Protein AF-A0A183DCT3-F1 (afdb_monomer)

Sequence (135 aa):
MLRGNHESADINQMYGFQMELDRRFPERGEGLKLWNAFNDTFACMPLAAIIHYRILCMHGGIGPELKSLDDIRKMIMNGYGFFCKRRLVSVFSAPRYLQNKNNKCAIMQVEKDLRVGFILLCPVTPETQGKHFFF

Solvent-accessible surface area (backbone atoms only — not comparable to full-atom values): 8057 Å² total; per-residue (Å²): 129,64,35,44,74,66,54,34,66,73,47,21,49,74,74,42,53,43,57,51,34,34,69,76,34,68,59,94,60,43,12,60,54,50,44,50,54,49,45,58,53,35,71,69,40,43,59,58,50,64,52,90,86,73,46,81,45,56,67,76,86,84,67,97,74,69,87,47,75,62,60,56,51,51,24,51,42,58,3,42,41,73,37,75,93,69,76,40,73,51,74,35,70,59,45,35,74,50,87,93,38,88,17,20,10,27,44,81,44,72,46,98,86,66,51,76,50,70,47,66,47,72,61,78,42,92,91,44,63,94,61,88,74,87,118

Structure (mmCIF, N/CA/C/O backbone):
data_AF-A0A183DCT3-F1
#
_entry.id   AF-A0A183DCT3-F1
#
loop_
_atom_site.group_PDB
_atom_site.id
_atom_site.type_symbol
_atom_site.label_atom_id
_atom_site.label_alt_id
_atom_site.label_comp_id
_atom_site.label_asym_id
_atom_site.label_entity_id
_atom_site.label_seq_id
_atom_site.pdbx_PDB_ins_code
_atom_site.Cartn_x
_atom_site.Cartn_y
_atom_site.Cartn_z
_atom_site.occupancy
_atom_site.B_iso_or_equiv
_atom_site.auth_seq_id
_atom_site.auth_comp_id
_atom_site.auth_asym_id
_atom_site.auth_atom_id
_atom_site.pdbx_PDB_model_num
ATOM 1 N N . MET A 1 1 ? 0.185 -9.348 0.138 1.00 89.50 1 MET A N 1
ATOM 2 C CA . MET A 1 1 ? 0.237 -8.093 -0.640 1.00 89.50 1 MET A CA 1
ATOM 3 C C . MET A 1 1 ? -1.145 -7.827 -1.193 1.00 89.50 1 MET A C 1
ATOM 5 O O . MET A 1 1 ? -1.732 -8.760 -1.724 1.00 89.50 1 MET A O 1
ATOM 9 N N . LEU A 1 2 ? -1.668 -6.616 -1.015 1.00 94.31 2 LEU A N 1
ATOM 10 C CA . LEU A 1 2 ? -2.942 -6.191 -1.597 1.00 94.31 2 LEU A CA 1
ATOM 11 C C . LEU A 1 2 ? -2.664 -5.245 -2.759 1.00 94.31 2 LEU A C 1
ATOM 13 O O . LEU A 1 2 ? -1.650 -4.550 -2.740 1.00 94.31 2 LEU A O 1
ATOM 17 N N . ARG A 1 3 ? -3.541 -5.235 -3.759 1.00 94.06 3 ARG A N 1
ATOM 18 C CA . ARG A 1 3 ? -3.428 -4.334 -4.903 1.00 94.06 3 ARG A CA 1
ATOM 19 C C . ARG A 1 3 ? -3.768 -2.906 -4.484 1.00 94.06 3 ARG A C 1
ATOM 21 O O . ARG A 1 3 ? -4.835 -2.676 -3.908 1.00 94.06 3 ARG A O 1
ATOM 28 N N . GLY A 1 4 ? -2.894 -1.960 -4.803 1.00 93.44 4 GLY A N 1
ATOM 29 C CA . GLY A 1 4 ? -3.162 -0.538 -4.691 1.00 93.44 4 GLY A CA 1
ATOM 30 C C . GLY A 1 4 ? -3.415 0.132 -6.034 1.00 93.44 4 GLY A C 1
ATOM 31 O O . GLY A 1 4 ? -3.444 -0.499 -7.090 1.00 93.44 4 GLY A O 1
ATOM 32 N N . ASN A 1 5 ? -3.649 1.445 -5.997 1.00 92.69 5 ASN A N 1
ATOM 33 C CA . ASN A 1 5 ? -3.908 2.224 -7.209 1.00 92.69 5 ASN A CA 1
ATOM 34 C C . ASN A 1 5 ? -2.652 2.353 -8.087 1.00 92.69 5 ASN A C 1
ATOM 36 O O . ASN A 1 5 ? -2.776 2.440 -9.305 1.00 92.69 5 ASN A O 1
ATOM 40 N N . HIS A 1 6 ? -1.458 2.331 -7.486 1.00 93.88 6 HIS A N 1
ATOM 41 C CA . HIS A 1 6 ? -0.184 2.345 -8.209 1.00 93.88 6 HIS A CA 1
ATOM 42 C C . HIS A 1 6 ? 0.163 0.986 -8.835 1.00 93.88 6 HIS A C 1
ATOM 44 O O . HIS A 1 6 ? 1.054 0.916 -9.664 1.00 93.88 6 HIS A O 1
ATOM 50 N N . GLU A 1 7 ? -0.574 -0.080 -8.540 1.00 97.06 7 GLU A N 1
ATOM 51 C CA . GLU A 1 7 ? -0.483 -1.379 -9.214 1.00 97.06 7 GLU A CA 1
ATOM 52 C C . GLU A 1 7 ? -1.505 -1.460 -10.373 1.00 97.06 7 GLU A C 1
ATOM 54 O O . GLU A 1 7 ? -2.204 -2.458 -10.584 1.00 97.06 7 GLU A O 1
ATOM 59 N N . SER A 1 8 ? -1.640 -0.364 -11.125 1.00 95.19 8 SER A N 1
ATOM 60 C CA . SER A 1 8 ? -2.428 -0.268 -12.359 1.00 95.19 8 SER A CA 1
ATOM 61 C C . SER A 1 8 ? -1.600 0.384 -13.463 1.00 95.19 8 SER A C 1
ATOM 63 O O . SER A 1 8 ? -0.813 1.287 -13.175 1.00 95.19 8 SER A O 1
ATOM 65 N N . ALA A 1 9 ? -1.773 -0.080 -14.704 1.00 96.00 9 ALA A N 1
ATOM 66 C CA . ALA A 1 9 ? -0.946 0.327 -15.839 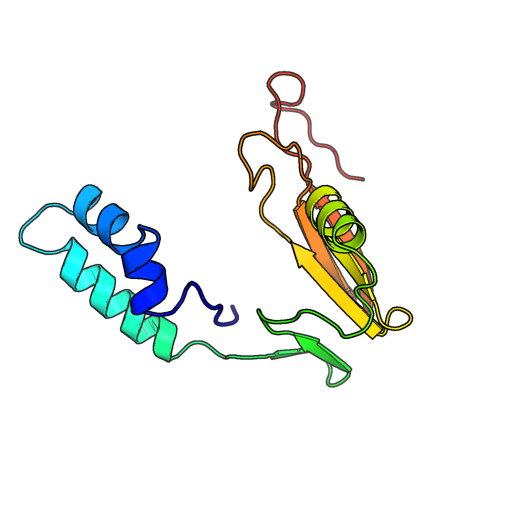1.00 96.00 9 ALA A CA 1
ATOM 67 C C . ALA A 1 9 ? -0.941 1.850 -16.037 1.00 96.00 9 ALA A C 1
ATOM 69 O O . ALA A 1 9 ? 0.127 2.453 -16.075 1.00 96.00 9 ALA A O 1
ATOM 70 N N . ASP A 1 10 ? -2.117 2.481 -16.045 1.00 94.25 10 ASP A N 1
ATOM 71 C CA . ASP A 1 10 ? -2.246 3.926 -16.271 1.00 94.25 10 ASP A CA 1
ATOM 72 C C . ASP A 1 10 ? -1.491 4.748 -15.215 1.00 94.25 10 ASP A C 1
ATOM 74 O O . ASP A 1 10 ? -0.759 5.689 -15.529 1.00 94.25 10 ASP A O 1
ATOM 78 N N . ILE A 1 11 ? -1.636 4.373 -13.940 1.00 95.06 11 ILE A N 1
ATOM 79 C CA . ILE A 1 11 ? -1.014 5.092 -12.825 1.00 95.06 11 ILE A CA 1
ATOM 80 C C . ILE A 1 11 ? 0.490 4.820 -12.798 1.00 95.06 11 ILE A C 1
ATOM 82 O O . ILE A 1 11 ? 1.286 5.747 -12.665 1.00 95.06 11 ILE A O 1
ATOM 86 N N . ASN A 1 12 ? 0.921 3.569 -12.930 1.00 96.81 12 ASN A N 1
ATOM 87 C CA . ASN A 1 12 ? 2.342 3.248 -12.816 1.00 96.81 12 ASN A CA 1
ATOM 88 C C . ASN A 1 12 ? 3.162 3.747 -14.016 1.00 96.81 12 ASN A C 1
ATOM 90 O O . ASN A 1 12 ? 4.319 4.133 -13.838 1.00 96.81 12 ASN A O 1
ATOM 94 N N . GLN A 1 13 ? 2.553 3.840 -15.198 1.00 95.44 13 GLN A N 1
ATOM 95 C CA . GLN A 1 13 ? 3.134 4.500 -16.358 1.00 95.44 13 GLN A CA 1
ATOM 96 C C . GLN A 1 13 ? 3.296 6.000 -16.098 1.00 95.44 13 GLN A C 1
ATOM 98 O O . GLN A 1 13 ? 4.395 6.535 -16.243 1.00 95.44 13 GLN A O 1
ATOM 103 N N . MET A 1 14 ? 2.230 6.669 -15.645 1.00 95.00 14 MET A N 1
ATOM 104 C CA . MET A 1 14 ? 2.235 8.114 -15.399 1.00 95.00 14 MET A CA 1
ATOM 105 C C . MET A 1 14 ? 3.204 8.530 -14.284 1.00 95.00 14 MET A C 1
ATOM 107 O O . MET A 1 14 ? 3.869 9.558 -14.395 1.00 95.00 14 MET A O 1
ATOM 111 N N . TYR A 1 15 ? 3.308 7.737 -13.214 1.00 92.56 15 TYR A N 1
ATOM 112 C CA . TYR A 1 15 ? 4.115 8.063 -12.033 1.00 92.56 15 TYR A CA 1
ATOM 113 C C . TYR A 1 15 ? 5.503 7.401 -12.024 1.00 92.56 15 TYR A C 1
ATOM 115 O O . TYR A 1 15 ? 6.152 7.327 -10.981 1.00 92.56 15 TYR A O 1
ATOM 123 N N . GLY A 1 16 ? 5.989 6.971 -13.193 1.00 94.56 16 GLY A N 1
ATOM 124 C CA . GLY A 1 16 ? 7.412 6.720 -13.429 1.00 94.56 16 GLY A CA 1
ATOM 125 C C . GLY A 1 16 ? 7.904 5.291 -13.207 1.00 94.56 16 GLY A C 1
ATOM 126 O O . GLY A 1 16 ? 9.096 5.052 -13.376 1.00 94.56 16 GLY A O 1
ATOM 127 N N . PHE A 1 17 ? 7.034 4.326 -12.888 1.00 97.81 17 PHE A N 1
ATOM 128 C CA . PHE A 1 17 ? 7.452 2.925 -12.749 1.00 97.81 17 PHE A CA 1
ATOM 129 C C . PHE A 1 17 ? 7.935 2.345 -14.083 1.00 97.81 17 PHE A C 1
ATOM 131 O O . PHE A 1 17 ? 8.993 1.722 -14.124 1.00 97.81 17 PHE A O 1
ATOM 138 N N . GLN A 1 18 ? 7.218 2.607 -15.183 1.00 96.75 18 GLN A N 1
ATOM 139 C CA . GLN A 1 18 ? 7.657 2.180 -16.518 1.00 96.75 18 GLN A CA 1
ATOM 140 C C . GLN A 1 18 ? 9.014 2.792 -16.886 1.00 96.75 18 GLN A C 1
ATOM 142 O O . GLN A 1 18 ? 9.936 2.078 -17.269 1.00 96.75 18 GLN A O 1
ATOM 147 N N . MET A 1 19 ? 9.158 4.106 -16.691 1.00 96.50 19 MET A N 1
ATOM 148 C CA . MET A 1 19 ? 10.405 4.822 -16.969 1.00 96.50 19 MET A CA 1
ATOM 149 C C . MET A 1 19 ? 11.577 4.276 -16.141 1.00 96.50 19 MET A C 1
ATOM 151 O O . MET A 1 19 ? 12.694 4.180 -16.641 1.00 96.50 19 MET A O 1
ATOM 155 N N . GLU A 1 20 ? 11.342 3.904 -14.880 1.00 97.75 20 GLU A N 1
ATOM 156 C CA . GLU A 1 20 ? 12.368 3.298 -14.030 1.00 97.75 20 GLU A CA 1
ATOM 157 C C . GLU A 1 20 ? 12.816 1.930 -14.561 1.00 97.75 20 GLU A C 1
ATOM 159 O O . GLU A 1 20 ? 14.012 1.631 -14.531 1.00 97.75 20 GLU A O 1
ATOM 164 N N . LEU A 1 21 ? 11.889 1.114 -15.076 1.00 97.62 21 LEU A N 1
ATOM 165 C CA . LEU A 1 21 ? 12.217 -0.168 -15.702 1.00 97.62 21 LEU A CA 1
ATOM 166 C C . LEU A 1 21 ? 13.013 0.025 -16.993 1.00 97.62 21 LEU A C 1
ATOM 168 O O . LEU A 1 21 ? 14.056 -0.602 -17.143 1.00 97.62 21 LEU A O 1
ATOM 172 N N . ASP A 1 22 ? 12.594 0.933 -17.873 1.00 96.06 22 ASP A N 1
ATOM 173 C CA . ASP A 1 22 ? 13.336 1.241 -19.103 1.00 96.06 22 ASP A CA 1
ATOM 174 C C . ASP A 1 22 ? 14.741 1.789 -18.799 1.00 96.06 22 ASP A C 1
ATOM 176 O O . ASP A 1 22 ? 15.714 1.432 -19.461 1.00 96.06 22 ASP A O 1
ATOM 180 N N . ARG A 1 23 ? 14.880 2.609 -17.748 1.00 96.56 23 ARG A N 1
ATOM 181 C CA . ARG A 1 23 ? 16.176 3.144 -17.307 1.00 96.56 23 ARG A CA 1
ATOM 182 C C . ARG A 1 23 ? 17.109 2.060 -16.764 1.00 96.56 23 ARG A C 1
ATOM 184 O O . ARG A 1 23 ? 18.313 2.128 -16.996 1.00 96.56 23 ARG A O 1
ATOM 191 N N . ARG A 1 24 ? 16.581 1.104 -15.992 1.00 97.12 24 ARG A N 1
ATOM 192 C CA . ARG A 1 24 ? 17.376 0.027 -15.372 1.00 97.12 24 ARG A CA 1
ATOM 193 C C . ARG A 1 24 ? 17.663 -1.133 -16.324 1.00 97.12 24 ARG A C 1
ATOM 195 O O . ARG A 1 24 ? 18.691 -1.781 -16.160 1.00 97.12 24 ARG A O 1
ATOM 202 N N . PHE A 1 25 ? 16.784 -1.371 -17.295 1.00 96.50 25 PHE A N 1
ATOM 203 C CA . PHE A 1 25 ? 16.859 -2.466 -18.264 1.00 96.50 25 PHE A CA 1
ATOM 204 C C . PHE A 1 25 ? 16.755 -1.914 -19.701 1.00 96.50 25 PHE A C 1
ATOM 206 O O . PHE A 1 25 ? 15.758 -2.153 -20.391 1.00 96.50 25 PHE A O 1
ATOM 213 N N . PRO A 1 26 ? 17.766 -1.145 -20.160 1.00 92.38 26 PRO A N 1
ATOM 214 C CA . PRO A 1 26 ? 17.710 -0.410 -21.428 1.00 92.38 26 PRO A CA 1
ATOM 215 C C . PRO A 1 26 ? 17.874 -1.303 -22.667 1.00 92.38 26 PRO A C 1
ATOM 217 O O . PRO A 1 26 ? 17.685 -0.855 -23.799 1.00 92.38 26 PRO A O 1
ATOM 220 N N . GLU A 1 27 ? 18.264 -2.564 -22.489 1.00 93.81 27 GLU A N 1
ATOM 221 C CA . GLU A 1 27 ? 18.566 -3.457 -23.597 1.00 93.81 27 GLU A CA 1
ATOM 222 C C . GLU A 1 27 ? 17.290 -3.940 -24.293 1.00 93.81 27 GLU A C 1
ATOM 224 O O . GLU A 1 27 ? 16.371 -4.448 -23.662 1.00 93.81 27 GLU A O 1
ATOM 229 N N . ARG A 1 28 ? 17.237 -3.810 -25.626 1.00 88.75 28 ARG A N 1
ATOM 230 C CA . ARG A 1 28 ? 16.302 -4.530 -26.521 1.00 88.75 28 ARG A CA 1
ATOM 231 C C . ARG A 1 28 ? 14.821 -4.541 -26.080 1.00 88.75 28 ARG A C 1
ATOM 233 O O . ARG A 1 28 ? 14.110 -5.524 -26.314 1.00 88.75 28 ARG A O 1
ATOM 240 N N . GLY A 1 29 ? 14.345 -3.450 -25.474 1.00 91.44 29 GLY A N 1
ATOM 241 C CA . GLY A 1 29 ? 12.961 -3.317 -25.004 1.00 91.44 29 GLY A CA 1
ATOM 242 C C . GLY A 1 29 ? 12.612 -4.202 -23.800 1.00 91.44 29 GLY A C 1
ATOM 243 O O . GLY A 1 29 ? 11.440 -4.512 -23.593 1.00 91.44 29 GLY A O 1
ATOM 244 N N . GLU A 1 30 ? 13.603 -4.647 -23.025 1.00 96.31 30 GLU A N 1
ATOM 245 C CA . GLU A 1 30 ? 13.395 -5.449 -21.816 1.00 96.31 30 GLU A CA 1
ATOM 246 C C . GLU A 1 30 ? 12.587 -4.712 -20.749 1.00 96.31 30 GLU A C 1
ATOM 248 O O . GLU A 1 30 ? 11.704 -5.327 -20.153 1.00 96.31 30 GLU A O 1
ATOM 2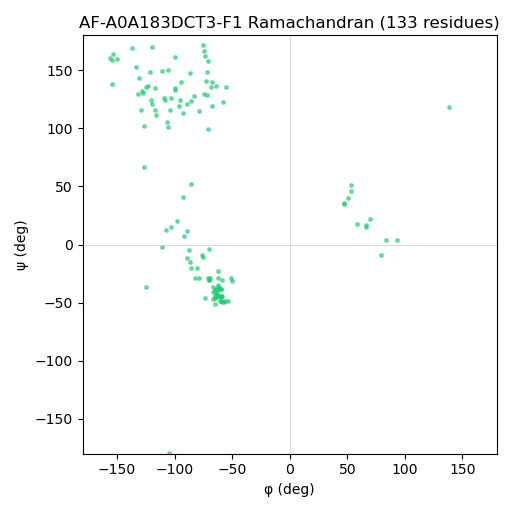53 N N . GLY A 1 31 ? 12.804 -3.404 -20.566 1.00 97.06 31 GLY A N 1
ATOM 254 C CA . GLY A 1 31 ? 11.998 -2.577 -19.663 1.00 97.06 31 GLY A CA 1
ATOM 255 C C . GLY A 1 31 ? 10.494 -2.676 -19.945 1.00 97.06 31 GLY A C 1
ATOM 256 O O . GLY A 1 31 ? 9.722 -3.004 -19.043 1.00 97.06 31 GLY A O 1
ATOM 257 N N . LEU A 1 32 ? 10.081 -2.537 -21.210 1.00 96.50 32 LEU A N 1
ATOM 258 C CA . LEU A 1 32 ? 8.685 -2.712 -21.630 1.00 96.50 32 LEU A CA 1
ATOM 259 C C . LEU A 1 32 ? 8.166 -4.142 -21.396 1.00 96.50 32 LEU A C 1
ATOM 261 O O . LEU A 1 32 ? 7.032 -4.319 -20.950 1.00 96.50 32 LEU A O 1
ATOM 265 N N . LYS A 1 33 ? 8.978 -5.173 -21.670 1.00 97.69 33 LYS A N 1
ATOM 266 C CA . LYS A 1 33 ? 8.589 -6.574 -21.411 1.00 97.69 33 LYS A CA 1
ATOM 267 C C . LYS A 1 33 ? 8.366 -6.827 -19.922 1.00 97.69 33 LYS A C 1
ATOM 269 O O . LYS A 1 33 ? 7.369 -7.444 -19.553 1.00 97.69 33 LYS A O 1
ATOM 274 N N . LEU A 1 34 ? 9.268 -6.329 -19.076 1.00 97.88 34 LEU A N 1
ATOM 275 C CA . LEU A 1 34 ? 9.143 -6.408 -17.623 1.00 97.88 34 LEU A CA 1
ATOM 276 C C . LEU A 1 34 ? 7.920 -5.635 -17.142 1.00 97.88 34 LEU A C 1
ATOM 278 O O . LEU A 1 34 ? 7.158 -6.154 -16.334 1.00 97.88 34 LEU A O 1
ATOM 282 N N . TRP A 1 35 ? 7.696 -4.430 -17.663 1.00 98.25 35 TRP A N 1
ATOM 283 C CA . TRP A 1 35 ? 6.536 -3.617 -17.313 1.00 98.25 35 TRP A CA 1
ATOM 284 C C . TRP A 1 35 ? 5.219 -4.338 -17.625 1.00 98.25 35 TRP A C 1
ATOM 286 O O . TRP A 1 35 ? 4.334 -4.379 -16.769 1.00 98.25 35 TRP A O 1
ATOM 296 N N . ASN A 1 36 ? 5.108 -4.982 -18.791 1.00 98.19 36 ASN A N 1
ATOM 297 C CA . ASN A 1 36 ? 3.951 -5.816 -19.126 1.00 98.19 36 ASN A CA 1
ATOM 298 C C . ASN A 1 36 ? 3.790 -6.984 -18.135 1.00 98.19 36 ASN A C 1
ATOM 300 O O . ASN A 1 36 ? 2.723 -7.140 -17.550 1.00 98.19 36 ASN A O 1
ATOM 304 N N . ALA A 1 37 ? 4.862 -7.732 -17.852 1.00 98.31 37 ALA A N 1
ATOM 305 C CA . ALA A 1 37 ? 4.824 -8.857 -16.912 1.00 98.31 37 ALA A CA 1
ATOM 306 C C . ALA A 1 37 ? 4.455 -8.444 -15.468 1.00 98.31 37 ALA A C 1
ATOM 308 O O . ALA A 1 37 ? 3.731 -9.158 -14.766 1.00 98.31 37 ALA A O 1
ATOM 309 N N . PHE A 1 38 ? 4.917 -7.275 -15.011 1.00 98.44 38 PHE A N 1
ATOM 310 C CA . PHE A 1 38 ? 4.496 -6.699 -13.733 1.00 98.44 38 PHE A CA 1
ATOM 311 C C . PHE A 1 38 ? 3.009 -6.356 -13.742 1.00 98.44 38 PHE A C 1
ATOM 313 O O . PHE A 1 38 ? 2.324 -6.671 -12.774 1.00 98.44 38 PHE A O 1
ATOM 320 N N . ASN A 1 39 ? 2.488 -5.760 -14.817 1.00 98.25 39 ASN A N 1
ATOM 321 C CA . ASN A 1 39 ? 1.064 -5.440 -14.906 1.00 98.25 39 ASN A CA 1
ATOM 322 C C . ASN A 1 39 ? 0.175 -6.689 -14.965 1.00 98.25 39 ASN A C 1
ATOM 324 O O . ASN A 1 39 ? -0.868 -6.697 -14.309 1.00 98.25 39 ASN A O 1
ATOM 328 N N . ASP A 1 40 ? 0.611 -7.757 -15.635 1.00 98.25 40 ASP A N 1
ATOM 329 C CA . ASP A 1 40 ? -0.065 -9.059 -15.584 1.00 98.25 40 ASP A CA 1
ATOM 330 C C . ASP A 1 40 ? -0.106 -9.591 -14.143 1.00 98.25 40 ASP A C 1
ATOM 332 O O . ASP A 1 40 ? -1.150 -10.006 -13.640 1.00 98.25 40 ASP A O 1
ATOM 336 N N . THR A 1 41 ? 1.014 -9.484 -13.422 1.00 98.06 41 THR A N 1
ATOM 337 C CA . THR A 1 41 ? 1.093 -9.871 -12.006 1.00 98.06 41 THR A CA 1
ATOM 338 C C . THR A 1 41 ? 0.175 -9.011 -11.130 1.00 98.06 41 THR A C 1
ATOM 340 O O . THR A 1 41 ? -0.561 -9.533 -10.291 1.00 98.06 41 THR A O 1
ATOM 343 N N . PHE A 1 42 ? 0.176 -7.691 -11.329 1.00 97.56 42 PHE A N 1
ATOM 344 C CA . PHE A 1 42 ? -0.666 -6.745 -10.599 1.00 97.56 42 PHE A CA 1
ATOM 345 C C . PHE A 1 42 ? -2.156 -6.991 -10.841 1.00 97.56 42 PHE A C 1
ATOM 347 O O . PHE A 1 42 ? -2.958 -6.852 -9.915 1.00 97.56 42 PHE A O 1
ATOM 354 N N . ALA A 1 43 ? -2.537 -7.405 -12.052 1.00 95.69 43 ALA A N 1
ATOM 355 C CA . ALA A 1 43 ? -3.911 -7.770 -12.378 1.00 95.69 43 ALA A CA 1
ATOM 356 C C . ALA A 1 43 ? -4.413 -8.968 -11.554 1.00 95.69 43 ALA A C 1
ATOM 358 O O . ALA A 1 43 ? -5.601 -9.031 -11.239 1.00 95.69 43 ALA A O 1
ATOM 359 N N . CYS A 1 44 ? -3.513 -9.863 -11.140 1.00 97.06 44 CYS A N 1
ATOM 360 C CA . CYS A 1 44 ? -3.823 -11.024 -10.307 1.00 97.06 44 CYS A CA 1
ATOM 361 C C . CYS A 1 44 ? -3.775 -10.748 -8.793 1.00 97.06 44 CYS A C 1
ATOM 363 O O . CYS A 1 44 ? -4.079 -11.640 -7.999 1.00 97.06 44 CYS A O 1
ATOM 365 N N . MET A 1 45 ? -3.383 -9.548 -8.354 1.00 96.81 45 MET A N 1
ATOM 366 C CA . MET A 1 45 ? -3.270 -9.249 -6.926 1.00 96.81 45 MET A CA 1
ATOM 367 C C . MET A 1 45 ? -4.646 -9.115 -6.247 1.00 96.81 45 MET A C 1
ATOM 369 O O . MET A 1 45 ? -5.557 -8.496 -6.803 1.00 96.81 45 MET A O 1
ATOM 373 N N . PRO A 1 46 ? -4.805 -9.615 -5.006 1.00 95.94 46 PRO A N 1
ATOM 374 C CA . PRO A 1 46 ? -6.060 -9.498 -4.271 1.00 95.94 46 PRO A CA 1
ATOM 375 C C . PRO A 1 46 ? -6.353 -8.040 -3.892 1.00 95.94 46 PRO A C 1
ATOM 377 O O . PRO A 1 46 ? -5.466 -7.306 -3.457 1.00 95.94 46 PRO A O 1
ATOM 380 N N . LEU A 1 47 ? -7.617 -7.627 -4.005 1.00 91.94 47 LEU A N 1
ATOM 381 C CA . LEU A 1 47 ? -8.052 -6.258 -3.684 1.00 91.94 47 LEU A CA 1
ATOM 382 C C . LEU A 1 47 ? -8.208 -6.011 -2.176 1.00 91.94 47 LEU A C 1
ATOM 384 O O . LEU A 1 47 ? -8.058 -4.884 -1.704 1.00 91.94 47 LEU A O 1
ATOM 388 N N . ALA A 1 48 ? -8.526 -7.061 -1.422 1.00 94.12 48 ALA A N 1
ATOM 389 C CA . ALA A 1 48 ? -8.746 -6.992 0.012 1.00 94.12 48 ALA A CA 1
ATOM 390 C C . ALA A 1 48 ? -8.364 -8.308 0.697 1.00 94.12 48 ALA A C 1
ATOM 392 O O . ALA A 1 48 ? -8.320 -9.366 0.069 1.00 94.12 48 ALA A O 1
ATOM 393 N N . ALA A 1 49 ? -8.120 -8.236 2.001 1.00 95.50 49 ALA A N 1
ATOM 394 C CA . ALA A 1 49 ? -7.958 -9.393 2.871 1.00 95.50 49 ALA A CA 1
ATOM 395 C C . ALA A 1 49 ? -8.777 -9.199 4.144 1.00 95.50 49 ALA A C 1
ATOM 397 O O . ALA A 1 49 ? -9.009 -8.071 4.575 1.00 95.50 49 ALA A O 1
ATOM 398 N N . ILE A 1 50 ? -9.189 -10.304 4.761 1.00 94.94 50 ILE A N 1
ATOM 399 C CA . ILE A 1 50 ? -9.865 -10.282 6.055 1.00 94.94 50 ILE A CA 1
ATOM 400 C C . ILE A 1 50 ? -9.035 -11.084 7.052 1.00 94.94 50 ILE A C 1
ATOM 402 O O . ILE A 1 50 ? -8.803 -12.276 6.863 1.00 94.94 50 ILE A O 1
ATOM 406 N N . ILE A 1 51 ? -8.606 -10.435 8.132 1.00 94.88 51 ILE A N 1
ATOM 407 C CA . ILE A 1 51 ? -7.872 -11.073 9.226 1.00 94.88 51 ILE A CA 1
ATOM 408 C C . ILE A 1 51 ? -8.887 -11.586 10.249 1.00 94.88 51 ILE A C 1
ATOM 410 O O . ILE A 1 51 ? -9.688 -10.809 10.782 1.00 94.88 51 ILE A O 1
ATOM 414 N N . HIS A 1 52 ? -8.858 -12.899 10.503 1.00 94.38 52 HIS A N 1
ATOM 415 C CA . HIS A 1 52 ? -9.712 -13.596 11.476 1.00 94.38 52 HIS A CA 1
ATOM 416 C C . HIS A 1 52 ? -11.206 -13.231 11.384 1.00 94.38 52 HIS A C 1
ATOM 418 O O . HIS A 1 52 ? -11.885 -13.139 12.401 1.00 94.38 52 HIS A O 1
ATOM 424 N N . TYR A 1 53 ? -11.727 -12.981 10.177 1.00 93.56 53 TYR A N 1
ATOM 425 C CA . TYR A 1 53 ? -13.127 -12.581 9.947 1.00 93.56 53 TYR A CA 1
ATOM 426 C C . TYR A 1 53 ? -13.570 -11.292 10.670 1.00 93.56 53 TYR A C 1
ATOM 428 O O . TYR A 1 53 ? -14.766 -11.049 10.832 1.00 93.56 53 TYR A O 1
ATOM 436 N N . ARG A 1 54 ? -12.624 -10.464 11.130 1.00 93.00 54 ARG A N 1
ATOM 437 C CA . ARG A 1 54 ? -12.907 -9.272 11.948 1.00 93.00 54 ARG A CA 1
ATOM 438 C C . ARG A 1 54 ? -12.331 -7.984 11.378 1.00 93.00 54 ARG A C 1
ATOM 440 O O . ARG A 1 54 ? -12.967 -6.944 11.512 1.00 93.00 54 ARG A O 1
ATOM 447 N N . ILE A 1 55 ? -11.149 -8.038 10.766 1.00 94.00 55 ILE A N 1
ATOM 448 C CA . ILE A 1 55 ? -10.448 -6.844 10.279 1.00 94.00 55 ILE A CA 1
ATOM 449 C C . ILE A 1 55 ? -10.342 -6.929 8.760 1.00 94.00 55 ILE A C 1
ATOM 451 O O . ILE A 1 55 ? -9.631 -7.784 8.240 1.00 94.00 55 ILE A O 1
ATOM 455 N N . LEU A 1 56 ? -11.056 -6.049 8.060 1.00 93.62 56 LEU A N 1
ATOM 456 C CA . LEU A 1 56 ? -10.946 -5.878 6.613 1.00 93.62 56 LEU A CA 1
ATOM 457 C C . LEU A 1 56 ? -9.764 -4.953 6.295 1.00 93.62 56 LEU A C 1
ATOM 459 O O . LEU A 1 56 ? -9.682 -3.844 6.821 1.00 93.62 56 LEU A O 1
ATOM 463 N N . CYS A 1 57 ? -8.875 -5.396 5.411 1.00 94.44 57 CYS A N 1
ATOM 464 C CA . CYS A 1 57 ? -7.730 -4.640 4.918 1.00 94.44 57 CYS A CA 1
ATOM 465 C C . CYS A 1 57 ? -7.867 -4.422 3.410 1.00 94.44 57 CYS A C 1
ATOM 467 O O . CYS A 1 57 ? -8.158 -5.364 2.675 1.00 94.44 57 CYS A O 1
ATOM 469 N N . MET A 1 58 ? -7.617 -3.198 2.951 1.00 92.25 58 MET A N 1
ATOM 470 C CA . MET A 1 58 ? -7.587 -2.801 1.541 1.00 92.25 58 MET A CA 1
ATOM 471 C C . MET A 1 58 ? -6.691 -1.567 1.382 1.00 92.25 58 MET A C 1
ATOM 473 O O . MET A 1 58 ? -6.452 -0.863 2.360 1.00 92.25 58 MET A O 1
ATOM 477 N N . HIS A 1 59 ? -6.188 -1.307 0.173 1.00 88.88 59 HIS A N 1
ATOM 478 C CA . HIS A 1 59 ? -5.335 -0.137 -0.100 1.00 88.88 59 HIS A CA 1
ATOM 479 C C . HIS A 1 59 ? -6.095 1.197 -0.048 1.00 88.88 59 HIS A C 1
ATOM 481 O O . HIS A 1 59 ? -5.526 2.236 0.270 1.00 88.88 59 HIS A O 1
ATOM 487 N N . GLY A 1 60 ? -7.384 1.181 -0.389 1.00 77.50 60 GLY A N 1
ATOM 488 C CA . GLY A 1 60 ? -8.209 2.387 -0.423 1.00 77.50 60 GLY A CA 1
ATOM 489 C C . GLY A 1 60 ? -8.633 2.908 0.956 1.00 77.50 60 GLY A C 1
ATOM 490 O O . GLY A 1 60 ? -8.507 2.229 1.971 1.00 77.50 60 GLY A O 1
ATOM 491 N N . GLY A 1 61 ? -9.234 4.104 0.946 1.00 62.66 61 GLY A N 1
ATOM 492 C CA . GLY A 1 61 ? -10.045 4.644 2.041 1.00 62.66 61 GLY A CA 1
ATOM 493 C C . GLY A 1 61 ? -9.810 6.129 2.326 1.00 62.66 61 GLY A C 1
ATOM 494 O O . GLY A 1 61 ? -8.737 6.521 2.772 1.00 62.66 61 GLY A O 1
ATOM 495 N N . ILE A 1 62 ? -10.852 6.949 2.164 1.00 57.38 62 ILE A N 1
ATOM 496 C CA . ILE A 1 62 ? -10.964 8.265 2.806 1.00 57.38 62 ILE A CA 1
ATOM 497 C C . ILE A 1 62 ? -12.320 8.259 3.523 1.00 57.38 62 ILE A C 1
ATOM 499 O O . ILE A 1 62 ? -13.368 8.288 2.885 1.00 57.38 62 ILE A O 1
ATOM 503 N N . GLY A 1 63 ? -12.297 8.067 4.845 1.00 51.09 63 GLY A N 1
ATOM 504 C CA . GLY A 1 63 ? -13.502 7.855 5.653 1.00 51.09 63 GLY A CA 1
ATOM 505 C C . GLY A 1 63 ? -14.373 9.115 5.813 1.00 51.09 63 GLY A C 1
ATOM 506 O O . GLY A 1 63 ? -13.861 10.230 5.720 1.00 51.09 63 GLY A O 1
ATOM 507 N N . PRO A 1 64 ? -15.673 8.962 6.132 1.00 50.12 64 PRO A N 1
ATOM 508 C CA . PRO A 1 64 ? -16.655 10.056 6.170 1.00 50.12 64 PRO A CA 1
ATOM 509 C C . P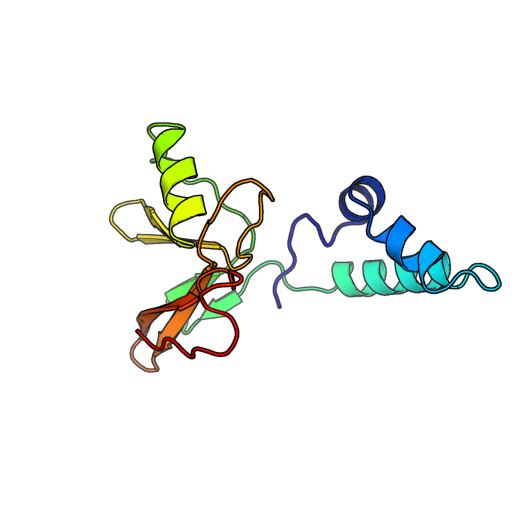RO A 1 64 ? -16.478 11.064 7.324 1.00 50.12 64 PRO A C 1
ATOM 511 O O . PRO A 1 64 ? -17.212 12.043 7.392 1.00 50.12 64 PRO A O 1
ATOM 514 N N . GLU A 1 65 ? -15.532 10.847 8.244 1.00 58.41 65 GLU A N 1
ATOM 515 C CA . GLU A 1 65 ? -15.293 11.722 9.408 1.00 58.41 65 GLU A CA 1
ATOM 516 C C . GLU A 1 65 ? -14.071 12.639 9.256 1.00 58.41 65 GLU A C 1
ATOM 518 O O . GLU A 1 65 ? -13.594 13.214 10.234 1.00 58.41 65 GLU A O 1
ATOM 523 N N . LEU A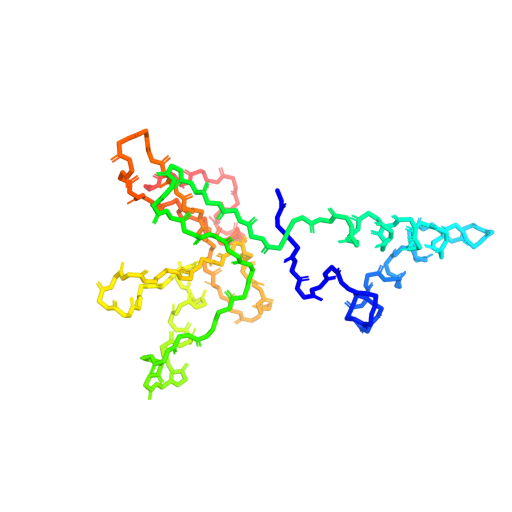 1 66 ? -13.552 12.791 8.039 1.00 63.62 66 LEU A N 1
ATOM 524 C CA . LEU A 1 66 ? -12.532 13.789 7.745 1.00 63.62 66 LEU A CA 1
ATOM 525 C C . LEU A 1 66 ? -13.147 15.191 7.785 1.00 63.62 66 LEU A C 1
ATOM 527 O O . LEU A 1 66 ? -13.800 15.625 6.840 1.00 63.62 66 LEU A O 1
ATOM 531 N N . LYS A 1 67 ? -12.964 15.888 8.910 1.00 69.75 67 LYS A N 1
ATOM 532 C CA . LYS A 1 67 ? -13.551 17.215 9.149 1.00 69.75 67 LYS A CA 1
ATOM 533 C C . LYS A 1 67 ? -12.690 18.339 8.582 1.00 69.75 67 LYS A C 1
ATOM 535 O O . LYS A 1 67 ? -13.183 19.447 8.393 1.00 69.75 67 LYS A O 1
ATOM 540 N N . SER A 1 68 ? -11.407 18.071 8.336 1.00 76.50 68 SER A N 1
ATOM 541 C CA . SER A 1 68 ? -10.458 19.065 7.845 1.00 76.50 68 SER A CA 1
ATOM 542 C C . SER A 1 68 ? -9.266 18.443 7.111 1.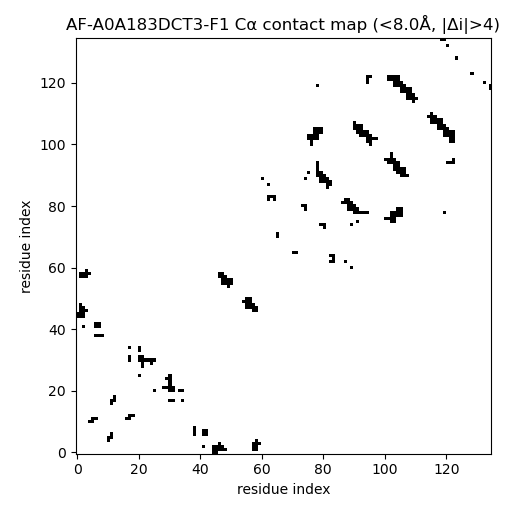00 76.50 68 SER A C 1
ATOM 544 O O . SER A 1 68 ? -8.903 17.285 7.314 1.00 76.50 68 SER A O 1
ATOM 546 N N . LEU A 1 69 ? -8.580 19.255 6.302 1.00 72.50 69 LEU A N 1
ATOM 547 C CA . LEU A 1 69 ? -7.287 18.885 5.712 1.00 72.50 69 LEU A CA 1
ATOM 548 C C . LEU A 1 69 ? -6.202 18.642 6.775 1.00 72.50 69 LEU A C 1
ATOM 550 O O . LEU A 1 69 ? -5.229 17.936 6.509 1.00 72.50 69 LEU A O 1
ATOM 554 N N . ASP A 1 70 ? -6.357 19.198 7.976 1.00 78.19 70 ASP A N 1
ATOM 555 C CA . ASP A 1 70 ? -5.407 19.000 9.071 1.00 78.19 70 ASP A CA 1
ATOM 556 C C . ASP A 1 70 ? -5.441 17.580 9.625 1.00 78.19 70 ASP A C 1
ATOM 558 O O . ASP A 1 70 ? -4.403 17.058 10.029 1.00 78.19 70 ASP A O 1
ATOM 562 N N . ASP A 1 71 ? -6.593 16.919 9.575 1.00 69.06 71 ASP A N 1
ATOM 563 C CA . ASP A 1 71 ? -6.731 15.518 9.969 1.00 69.06 71 ASP A CA 1
ATOM 564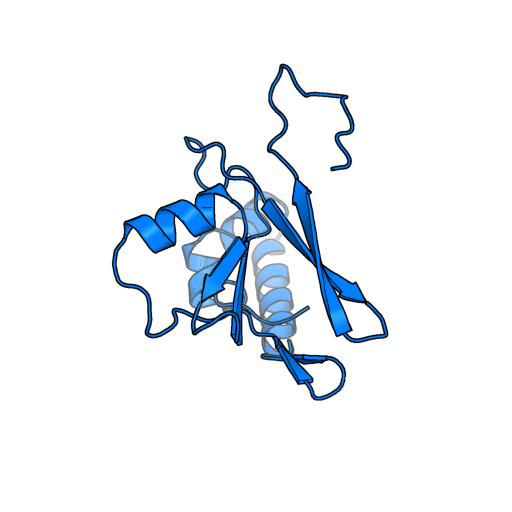 C C . ASP A 1 71 ? -5.928 14.602 9.025 1.00 69.06 71 ASP A C 1
ATOM 566 O O . ASP A 1 71 ? -5.211 13.706 9.478 1.00 69.06 71 ASP A O 1
ATOM 570 N N . ILE A 1 72 ? -5.939 14.899 7.717 1.00 72.38 72 ILE A N 1
ATOM 571 C CA . ILE A 1 72 ? -5.099 14.214 6.718 1.00 72.38 72 ILE A CA 1
ATOM 572 C C . ILE A 1 72 ? -3.619 14.498 6.985 1.00 72.38 72 ILE A C 1
ATOM 574 O O . ILE A 1 72 ? -2.793 13.584 6.995 1.00 72.38 72 ILE A O 1
ATOM 578 N N . ARG A 1 73 ? -3.261 15.766 7.231 1.00 72.50 73 ARG A N 1
ATOM 579 C CA . ARG A 1 73 ? -1.869 16.162 7.502 1.00 72.50 73 ARG A CA 1
ATOM 580 C C . ARG A 1 73 ? -1.315 15.454 8.738 1.00 72.50 73 ARG A C 1
ATOM 582 O O . ARG A 1 73 ? -0.206 14.930 8.673 1.00 72.50 73 ARG A O 1
ATOM 589 N N . LYS A 1 74 ? -2.075 15.398 9.835 1.00 71.38 74 LYS A N 1
ATOM 590 C CA . LYS A 1 74 ? -1.676 14.717 11.079 1.00 71.38 74 LYS A CA 1
ATOM 591 C C . LYS A 1 74 ? -1.475 13.216 10.870 1.00 71.38 74 LYS A C 1
ATOM 593 O O . LYS A 1 74 ? -0.475 12.678 11.340 1.00 71.38 74 LYS A O 1
ATOM 598 N N . MET A 1 75 ? -2.374 12.562 10.132 1.00 75.19 75 MET A N 1
ATOM 599 C CA . MET A 1 75 ? -2.249 11.142 9.783 1.00 75.19 75 MET A CA 1
ATOM 600 C C . MET A 1 75 ? -0.957 10.869 9.011 1.00 75.19 75 MET A C 1
ATOM 602 O O . MET A 1 75 ? -0.200 9.977 9.388 1.00 75.19 75 MET A O 1
ATOM 606 N N . ILE A 1 76 ? -0.680 11.666 7.971 1.00 74.94 76 ILE A N 1
ATOM 607 C CA . ILE A 1 76 ? 0.552 11.534 7.185 1.00 74.94 76 ILE A CA 1
ATOM 608 C C . ILE A 1 76 ? 1.759 11.666 8.112 1.00 74.94 76 ILE A C 1
ATOM 610 O O . ILE A 1 76 ? 2.610 10.787 8.105 1.00 74.94 76 ILE A O 1
ATOM 614 N N . MET A 1 77 ? 1.804 12.703 8.959 1.00 78.44 77 MET A N 1
ATOM 615 C CA . MET A 1 77 ? 2.942 12.961 9.849 1.00 78.44 77 MET A CA 1
ATOM 616 C C . MET A 1 77 ? 3.215 11.836 10.857 1.00 78.44 77 MET A C 1
ATOM 618 O O . MET A 1 77 ? 4.382 11.542 11.120 1.00 78.44 77 MET A O 1
ATOM 622 N N . ASN A 1 78 ? 2.173 11.203 11.400 1.00 82.19 78 ASN A N 1
ATOM 623 C CA . ASN A 1 78 ? 2.304 10.153 12.415 1.00 82.19 78 ASN A CA 1
ATOM 624 C C . ASN A 1 78 ? 2.437 8.739 11.832 1.00 82.19 78 ASN A C 1
ATOM 626 O O . ASN A 1 78 ? 2.748 7.808 12.572 1.00 82.19 78 ASN A O 1
ATOM 630 N N . GLY A 1 79 ? 2.187 8.566 10.535 1.00 85.56 79 GLY A N 1
ATOM 631 C CA . GLY A 1 79 ? 2.187 7.266 9.870 1.00 85.56 79 GLY A CA 1
ATOM 632 C C . GLY A 1 79 ? 0.907 6.454 10.086 1.00 85.56 79 GLY A C 1
ATOM 633 O O . GLY A 1 79 ? 0.726 5.447 9.418 1.00 85.56 79 GLY A O 1
ATOM 634 N N . TYR A 1 80 ? -0.007 6.856 10.973 1.00 89.62 80 TYR A N 1
ATOM 635 C CA . TYR A 1 80 ? -1.329 6.237 11.097 1.00 89.62 80 TYR A CA 1
ATOM 636 C C . TYR A 1 80 ? -2.371 7.212 11.665 1.00 89.62 80 TYR A C 1
ATOM 638 O O . TYR A 1 80 ? -2.031 8.248 12.241 1.00 89.62 80 TYR A O 1
ATOM 646 N N . GLY A 1 81 ? -3.654 6.874 11.519 1.00 87.75 81 GLY A N 1
ATOM 647 C CA . GLY A 1 81 ? -4.765 7.624 12.105 1.00 87.75 81 GLY A CA 1
ATOM 648 C C . GLY A 1 81 ? -5.998 6.753 12.322 1.00 87.75 81 GLY A C 1
ATOM 649 O O . GLY A 1 81 ? -6.337 5.940 11.466 1.00 87.75 81 GLY A O 1
ATOM 650 N N . PHE A 1 82 ? -6.663 6.922 13.468 1.00 87.56 82 PHE A N 1
ATOM 651 C CA . PHE A 1 82 ? -7.949 6.284 13.761 1.00 87.56 82 PHE A CA 1
ATOM 652 C C . PHE A 1 82 ? -9.114 7.211 13.414 1.00 87.56 82 PHE A C 1
ATOM 654 O O . PHE A 1 82 ? -9.092 8.395 13.744 1.00 87.56 82 PHE A O 1
ATOM 661 N N . PHE A 1 83 ? -10.170 6.638 12.844 1.00 83.94 83 PHE A N 1
ATOM 662 C CA . PHE A 1 83 ? -11.386 7.332 12.420 1.00 83.94 83 PHE A CA 1
ATOM 663 C C . PHE A 1 83 ? -12.632 6.528 12.810 1.00 83.94 83 PHE A C 1
ATOM 665 O O . PHE A 1 83 ? -12.533 5.362 13.215 1.00 83.94 83 PHE A O 1
ATOM 672 N N . CYS A 1 84 ? -13.818 7.137 12.694 1.00 84.38 84 CYS A N 1
ATOM 673 C CA . CYS A 1 84 ? -15.103 6.467 12.908 1.00 84.38 84 CYS A CA 1
ATOM 674 C C . CYS A 1 84 ? -15.169 5.756 14.265 1.00 84.38 84 CYS A C 1
ATOM 676 O O . CYS A 1 84 ? -15.460 4.560 14.329 1.00 84.38 84 CYS A O 1
ATOM 678 N N . LYS A 1 85 ? -14.830 6.474 15.345 1.00 87.62 85 LYS A N 1
ATOM 679 C CA . LYS A 1 85 ? -14.738 5.927 16.715 1.00 87.62 85 LYS A CA 1
ATOM 680 C C . LYS A 1 85 ? -13.831 4.685 16.805 1.00 87.62 85 LYS A C 1
ATOM 682 O O . LYS A 1 85 ? -14.190 3.692 17.430 1.00 87.62 85 LYS A O 1
ATOM 687 N N . ARG A 1 86 ? -12.649 4.754 16.174 1.00 88.00 86 ARG A N 1
ATOM 688 C CA . ARG A 1 86 ? -11.616 3.694 16.123 1.00 88.00 86 ARG A CA 1
ATOM 689 C C . ARG A 1 86 ? -12.021 2.426 15.359 1.00 88.00 86 ARG A C 1
ATOM 691 O O . ARG A 1 86 ? -11.366 1.400 15.502 1.00 88.00 86 ARG A O 1
ATOM 698 N N . ARG A 1 87 ? -13.070 2.487 14.533 1.00 87.75 87 ARG A N 1
ATOM 699 C CA . ARG A 1 87 ? -13.475 1.368 13.662 1.00 87.75 87 ARG A CA 1
ATOM 700 C C . ARG A 1 87 ? -12.759 1.357 12.313 1.00 87.75 87 ARG A C 1
ATOM 702 O O . ARG A 1 87 ? -12.818 0.356 11.611 1.00 87.75 87 ARG A O 1
ATOM 709 N N . LEU A 1 88 ? -1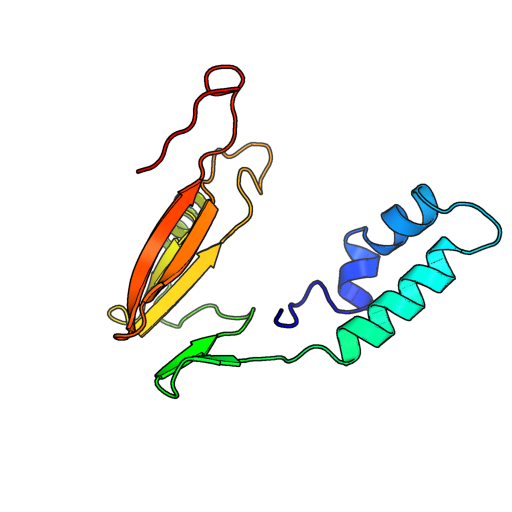2.122 2.466 11.948 1.00 88.69 88 LEU A N 1
ATOM 710 C CA . LEU A 1 88 ? -11.278 2.584 10.767 1.00 88.69 88 LEU A CA 1
ATOM 711 C C . LEU A 1 88 ? -9.896 3.052 11.209 1.00 88.69 88 LEU A C 1
ATOM 713 O O . LEU A 1 88 ? -9.779 3.964 12.030 1.00 88.69 88 LEU A O 1
ATOM 717 N N . VAL A 1 89 ? -8.863 2.439 10.648 1.00 90.56 89 VAL A N 1
ATOM 718 C CA . VAL A 1 89 ? -7.485 2.889 10.789 1.00 90.56 89 VAL A CA 1
ATOM 719 C C . VAL A 1 89 ? -6.868 3.023 9.407 1.00 90.56 89 VAL A C 1
ATOM 721 O O . VAL A 1 89 ? -6.958 2.105 8.596 1.00 90.56 89 VAL A O 1
ATOM 724 N N . SER A 1 90 ? -6.238 4.163 9.156 1.00 89.81 90 SER A N 1
ATOM 725 C CA . SER A 1 90 ? -5.356 4.348 8.007 1.00 89.81 90 SER A CA 1
ATOM 726 C C . SER A 1 90 ? -3.918 4.195 8.476 1.00 89.81 90 SER A C 1
ATOM 728 O O . SER A 1 90 ? -3.549 4.755 9.509 1.00 89.81 90 SER A O 1
ATOM 730 N N . VAL A 1 91 ? -3.113 3.451 7.724 1.00 90.94 91 VAL A N 1
ATOM 731 C CA . VAL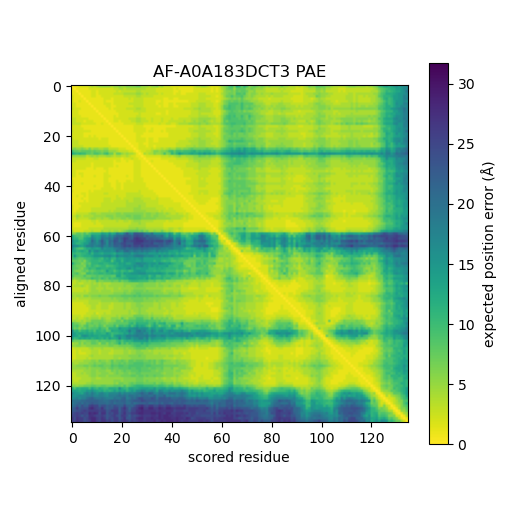 A 1 91 ? -1.697 3.191 8.010 1.00 90.94 91 VAL A CA 1
ATOM 732 C C . VAL A 1 91 ? -0.886 3.602 6.791 1.00 90.94 91 VAL A C 1
ATOM 734 O O . VAL A 1 91 ? -1.261 3.310 5.660 1.00 90.94 91 VAL A O 1
ATOM 737 N N . PHE A 1 92 ? 0.217 4.295 7.025 1.00 90.19 92 PHE A N 1
ATOM 738 C CA . PHE A 1 92 ? 1.104 4.822 6.011 1.00 90.19 92 PHE A CA 1
ATOM 739 C C . PHE A 1 92 ? 2.541 4.412 6.324 1.00 90.19 92 PHE A C 1
ATOM 741 O O . PHE A 1 92 ? 3.116 4.797 7.345 1.00 90.19 92 PHE A O 1
ATOM 748 N N . SER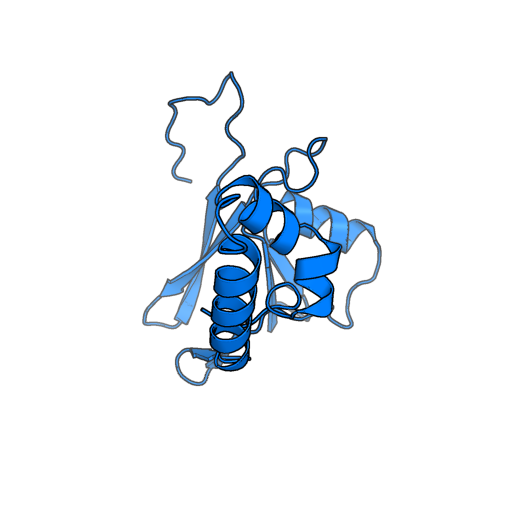 A 1 93 ? 3.119 3.610 5.433 1.00 89.00 93 SER A N 1
ATOM 749 C CA . SER A 1 93 ? 4.385 2.910 5.683 1.00 89.00 93 SER A CA 1
ATOM 750 C C . SER A 1 93 ? 5.580 3.491 4.910 1.00 89.00 93 SER A C 1
ATOM 752 O O . SER A 1 93 ? 6.648 2.891 4.915 1.00 89.00 93 SER A O 1
ATOM 754 N N . ALA A 1 94 ? 5.441 4.678 4.305 1.00 84.44 94 ALA A N 1
ATOM 755 C CA . ALA A 1 94 ? 6.532 5.383 3.625 1.00 84.44 94 ALA A CA 1
ATOM 756 C C . ALA A 1 94 ? 7.014 6.600 4.449 1.00 84.44 94 ALA A C 1
ATOM 758 O O . ALA A 1 94 ? 6.321 7.624 4.496 1.00 84.44 94 ALA A O 1
ATOM 759 N N . PRO A 1 95 ? 8.179 6.536 5.120 1.00 81.62 95 PRO A N 1
ATOM 760 C CA . PRO A 1 95 ? 8.730 7.691 5.823 1.00 81.62 95 PRO A CA 1
ATOM 761 C C . PRO A 1 95 ? 9.243 8.724 4.811 1.00 81.62 95 PRO A C 1
ATOM 763 O O . PRO A 1 95 ? 9.709 8.359 3.734 1.00 81.62 95 PRO A O 1
ATOM 766 N N . ARG A 1 96 ? 9.177 10.016 5.155 1.00 78.69 96 ARG A N 1
ATOM 767 C CA . ARG A 1 96 ? 9.614 11.127 4.277 1.00 78.69 96 ARG A CA 1
ATOM 768 C C . ARG A 1 96 ? 9.029 11.055 2.852 1.00 78.69 96 ARG A C 1
ATOM 770 O O . ARG A 1 96 ? 9.702 11.337 1.865 1.00 78.69 96 ARG A O 1
ATOM 777 N N . TYR A 1 97 ? 7.757 10.680 2.746 1.00 73.75 97 TYR A N 1
ATOM 778 C CA . TYR A 1 97 ? 7.050 10.547 1.470 1.00 73.75 97 TYR A CA 1
ATOM 779 C C . TYR A 1 97 ? 7.012 11.859 0.683 1.00 73.75 97 TYR A C 1
ATOM 781 O O . TYR A 1 97 ? 7.182 11.874 -0.532 1.00 73.75 97 TYR A O 1
ATOM 789 N N . LEU A 1 98 ? 6.851 12.981 1.385 1.00 69.75 98 LEU A N 1
ATOM 790 C CA . LEU A 1 98 ? 7.154 14.290 0.823 1.00 69.75 98 LEU A CA 1
ATOM 791 C C . LEU A 1 98 ? 8.568 14.647 1.271 1.00 69.75 98 LEU A C 1
ATOM 793 O O . LEU A 1 98 ? 8.802 14.756 2.470 1.00 69.75 98 LEU A O 1
ATOM 797 N N . GLN A 1 99 ? 9.491 14.847 0.325 1.00 64.75 99 GLN A N 1
ATOM 798 C CA . GLN A 1 99 ? 10.921 15.078 0.600 1.00 64.75 99 GLN A CA 1
ATOM 799 C C . GLN A 1 99 ? 11.174 16.196 1.632 1.00 64.75 99 GLN A C 1
ATOM 801 O O . GLN A 1 99 ? 12.127 16.120 2.404 1.00 64.75 99 GLN A O 1
ATOM 806 N N . ASN A 1 100 ? 10.264 17.175 1.707 1.00 68.12 100 ASN A N 1
ATOM 807 C CA . ASN A 1 100 ? 10.316 18.318 2.624 1.00 68.12 100 ASN A CA 1
ATOM 808 C C . ASN A 1 100 ? 9.593 18.084 3.966 1.00 68.12 100 ASN A C 1
ATOM 810 O O . ASN A 1 100 ? 9.403 19.026 4.734 1.00 68.12 100 ASN A O 1
ATOM 814 N N . LYS A 1 101 ? 9.120 16.866 4.252 1.00 67.25 101 LYS A N 1
ATOM 815 C CA . LYS A 1 101 ? 8.383 16.531 5.477 1.00 67.25 101 LYS A CA 1
ATOM 816 C C . LYS A 1 101 ? 8.995 15.323 6.172 1.00 67.25 101 LYS A C 1
ATOM 818 O O . LYS A 1 101 ? 9.175 14.271 5.575 1.00 67.25 101 LYS A O 1
ATOM 823 N N . ASN A 1 102 ? 9.211 15.436 7.480 1.00 75.62 102 ASN A N 1
ATOM 824 C CA . ASN A 1 102 ? 9.684 14.336 8.326 1.00 75.62 102 ASN A CA 1
ATOM 825 C C . ASN A 1 102 ? 8.523 13.474 8.831 1.00 75.62 102 ASN A C 1
ATOM 827 O O . ASN A 1 102 ? 8.364 13.264 10.033 1.00 75.62 102 ASN A O 1
ATOM 831 N N . ASN A 1 103 ? 7.671 13.013 7.916 1.00 80.81 103 ASN A N 1
ATOM 832 C CA . ASN A 1 103 ? 6.593 12.121 8.302 1.00 80.81 103 ASN A CA 1
ATOM 833 C C . ASN A 1 103 ? 7.157 10.760 8.727 1.00 80.81 103 ASN A C 1
ATOM 835 O O . ASN A 1 103 ? 8.048 10.215 8.069 1.00 80.81 103 ASN A O 1
ATOM 839 N N . LYS A 1 104 ? 6.632 10.230 9.831 1.00 84.56 104 LYS A N 1
ATOM 840 C CA . LYS A 1 104 ? 6.931 8.877 10.299 1.00 84.56 104 LYS A CA 1
ATOM 841 C C . LYS A 1 104 ? 6.225 7.864 9.410 1.00 84.56 104 LYS A C 1
ATOM 843 O O . LYS A 1 104 ? 5.270 8.199 8.704 1.00 84.56 104 LYS A O 1
ATOM 848 N N . CYS A 1 105 ? 6.679 6.624 9.476 1.00 87.69 105 CYS A N 1
ATOM 849 C CA . CYS A 1 105 ? 5.929 5.503 8.954 1.00 87.69 105 CYS A CA 1
ATOM 850 C C . CYS A 1 105 ? 5.441 4.621 10.099 1.00 87.69 105 CYS A C 1
ATOM 852 O O . CYS A 1 105 ? 6.089 4.534 11.143 1.00 87.69 105 CYS A O 1
ATOM 854 N N . ALA A 1 106 ? 4.301 3.972 9.901 1.00 91.38 106 ALA A N 1
ATOM 855 C CA . ALA A 1 106 ? 3.767 3.017 10.854 1.00 91.38 106 ALA A CA 1
ATOM 856 C C . ALA A 1 106 ? 3.600 1.642 10.208 1.00 91.38 106 ALA A C 1
ATOM 858 O O . ALA A 1 106 ? 3.303 1.519 9.016 1.00 91.38 106 ALA A O 1
ATOM 859 N N . ILE A 1 107 ? 3.767 0.613 11.028 1.00 92.88 107 ILE A N 1
ATOM 860 C CA . ILE A 1 107 ? 3.399 -0.767 10.736 1.00 92.88 107 ILE A CA 1
ATOM 861 C C . ILE A 1 107 ? 2.389 -1.168 11.801 1.00 92.88 107 ILE A C 1
ATOM 863 O O . ILE A 1 107 ? 2.663 -1.052 12.994 1.00 92.88 107 ILE A O 1
ATOM 867 N N . MET A 1 108 ? 1.213 -1.618 11.376 1.00 94.19 108 MET A N 1
ATOM 868 C CA . MET A 1 108 ? 0.201 -2.135 12.289 1.00 94.19 108 MET A CA 1
ATOM 869 C C . MET A 1 108 ? 0.468 -3.615 12.559 1.00 94.19 108 MET A C 1
ATOM 871 O O . MET A 1 108 ? 0.511 -4.419 11.628 1.00 94.19 108 MET A O 1
ATOM 875 N N . GLN A 1 109 ? 0.617 -3.969 13.830 1.00 94.88 109 GLN A N 1
ATOM 876 C CA . GLN A 1 109 ? 0.757 -5.343 14.292 1.00 94.88 109 GLN A CA 1
ATOM 877 C C . GLN A 1 109 ? -0.587 -5.830 14.826 1.00 94.88 109 GLN A C 1
ATOM 879 O O . GLN A 1 109 ? -1.243 -5.126 15.593 1.00 94.88 109 GLN A O 1
ATOM 884 N N . VAL A 1 110 ? -0.997 -7.026 14.412 1.00 94.69 110 VAL A N 1
ATOM 885 C CA . VAL A 1 110 ? -2.214 -7.682 14.897 1.00 94.69 110 VAL A CA 1
ATOM 886 C C . VAL A 1 110 ? -1.804 -8.962 15.607 1.00 94.69 110 VAL A C 1
ATOM 888 O O . VAL A 1 110 ? -1.256 -9.872 14.987 1.00 94.69 110 VAL A O 1
ATOM 891 N N . GLU A 1 111 ? -2.059 -9.017 16.908 1.00 94.38 111 GLU A N 1
ATOM 892 C CA . GLU A 1 111 ? -1.791 -10.182 17.747 1.00 94.38 111 GLU A CA 1
ATOM 893 C C . GLU A 1 111 ? -2.807 -11.308 17.499 1.00 94.38 111 GLU A C 1
ATOM 895 O O . GLU A 1 111 ? -3.875 -11.104 16.914 1.00 94.38 111 GLU A O 1
ATOM 900 N N . LYS A 1 112 ? -2.502 -12.517 17.989 1.00 92.88 112 LYS A N 1
ATOM 901 C CA . LYS A 1 112 ? -3.395 -13.689 17.860 1.00 92.88 112 LYS A CA 1
ATOM 902 C C . LYS A 1 112 ? -4.776 -13.469 18.490 1.00 92.88 112 LYS A C 1
ATOM 904 O O . LYS A 1 112 ? -5.758 -14.029 18.020 1.00 92.88 112 LYS A O 1
ATOM 909 N N . ASP A 1 113 ? -4.847 -12.654 19.539 1.00 94.69 113 ASP A N 1
ATOM 910 C CA . ASP A 1 113 ? -6.084 -12.267 20.226 1.00 94.69 113 ASP A CA 1
ATOM 911 C C . ASP A 1 113 ? -6.749 -11.014 19.624 1.00 94.69 113 ASP A C 1
ATOM 913 O O . ASP A 1 113 ? -7.676 -10.456 20.210 1.00 94.69 113 ASP A O 1
ATOM 917 N N . LEU A 1 114 ? -6.294 -10.584 18.442 1.00 93.25 114 LEU A N 1
ATOM 918 C CA . LEU A 1 114 ? -6.762 -9.408 17.707 1.00 93.25 114 LEU A CA 1
ATOM 919 C C . LEU A 1 114 ? -6.479 -8.067 18.386 1.00 93.25 114 LEU A C 1
ATOM 921 O O . LEU A 1 114 ? -7.020 -7.043 17.956 1.00 93.25 114 LEU A O 1
ATOM 925 N N . ARG A 1 115 ? -5.601 -8.023 19.396 1.00 93.19 115 ARG A N 1
ATOM 926 C CA . ARG A 1 115 ? -5.048 -6.744 19.847 1.00 93.19 115 ARG A CA 1
ATOM 927 C C . ARG A 1 115 ? -4.221 -6.115 18.731 1.00 93.19 115 ARG A C 1
ATOM 929 O O . ARG A 1 115 ? -3.436 -6.782 18.063 1.00 93.19 115 ARG A O 1
ATOM 936 N N . VAL A 1 116 ? -4.415 -4.813 18.544 1.00 93.25 116 VAL A N 1
ATOM 937 C CA . VAL A 1 116 ? -3.740 -4.026 17.511 1.00 93.25 116 VAL A CA 1
ATOM 938 C C . VAL A 1 116 ? -2.720 -3.098 18.162 1.00 93.25 116 VAL A C 1
ATOM 940 O O . VAL A 1 116 ? -3.082 -2.291 19.020 1.00 93.25 116 VAL A O 1
ATOM 943 N N . GLY A 1 117 ? -1.466 -3.198 17.728 1.00 93.25 117 GLY A N 1
ATOM 944 C CA . GLY A 1 117 ? -0.362 -2.305 18.084 1.00 93.25 117 GLY A CA 1
ATOM 945 C C . GLY A 1 117 ? 0.228 -1.610 16.855 1.00 93.25 117 GLY A C 1
ATOM 946 O O . GLY A 1 117 ? -0.092 -1.965 15.719 1.00 93.25 117 GLY A O 1
ATOM 947 N N . PHE A 1 118 ? 1.095 -0.619 17.072 1.00 92.38 118 PHE A N 1
ATOM 948 C CA . PHE A 1 118 ? 1.795 0.086 15.995 1.00 92.38 118 PHE A CA 1
ATOM 949 C C . PHE A 1 118 ? 3.282 0.181 16.297 1.00 92.38 118 PHE A C 1
ATOM 951 O O . PHE A 1 118 ? 3.664 0.668 17.356 1.00 92.38 118 PHE A O 1
ATOM 958 N N . ILE A 1 119 ? 4.099 -0.211 15.326 1.00 90.06 119 ILE A N 1
ATOM 959 C CA . ILE A 1 119 ? 5.534 0.057 15.308 1.00 90.06 119 ILE A CA 1
ATOM 960 C C . ILE A 1 119 ? 5.741 1.313 14.469 1.00 90.06 119 ILE A C 1
ATOM 962 O O . ILE A 1 119 ? 5.304 1.367 13.317 1.00 90.06 119 ILE A O 1
ATOM 966 N N . LEU A 1 120 ? 6.392 2.328 15.039 1.00 87.69 120 LEU A N 1
ATOM 967 C CA . LEU A 1 120 ? 6.702 3.573 14.339 1.00 87.69 120 LEU A CA 1
ATOM 968 C C . LEU A 1 120 ? 8.171 3.594 13.933 1.00 87.69 120 LEU A C 1
ATOM 970 O O . LEU A 1 120 ? 9.045 3.474 14.787 1.00 87.69 120 LEU A O 1
ATOM 974 N N . LEU A 1 121 ? 8.441 3.818 12.647 1.00 82.75 121 LEU A N 1
ATOM 975 C CA . LEU A 1 121 ? 9.795 4.063 12.160 1.00 82.75 121 LEU A CA 1
ATOM 976 C C . LEU A 1 121 ? 9.914 5.531 11.750 1.00 82.75 121 LEU A C 1
ATOM 978 O O . LEU A 1 121 ? 9.121 6.066 10.967 1.00 82.75 121 LEU A O 1
ATOM 982 N N . CYS A 1 122 ? 10.911 6.202 12.314 1.00 78.94 122 CYS A N 1
ATOM 983 C CA . CYS A 1 122 ? 11.244 7.573 11.960 1.00 78.94 122 CYS A CA 1
ATOM 984 C C . CYS A 1 122 ? 12.193 7.583 10.751 1.00 78.94 122 CYS A C 1
ATOM 986 O O . CYS A 1 122 ? 13.015 6.674 10.620 1.00 78.94 122 CYS A O 1
ATOM 988 N N . PRO A 1 123 ? 12.122 8.607 9.880 1.00 71.19 123 PRO A N 1
ATOM 989 C CA . PRO A 1 123 ? 13.118 8.786 8.832 1.00 71.19 123 PRO A CA 1
ATOM 990 C C . PRO A 1 123 ? 14.519 8.846 9.439 1.00 71.19 123 PRO A C 1
ATOM 992 O O . PRO A 1 123 ? 14.731 9.565 10.417 1.00 71.19 123 PRO A O 1
ATOM 995 N N . VAL A 1 124 ? 15.474 8.149 8.826 1.00 67.94 124 VAL A N 1
ATOM 996 C CA . VAL A 1 124 ? 16.885 8.304 9.179 1.00 67.94 124 VAL A CA 1
ATOM 997 C C . VAL A 1 124 ? 17.319 9.709 8.762 1.00 67.94 124 VAL A C 1
ATOM 999 O O . VAL A 1 124 ? 17.218 10.105 7.600 1.00 67.94 124 VAL A O 1
ATOM 1002 N N . THR A 1 125 ? 17.746 10.489 9.739 1.00 67.44 125 THR A N 1
ATOM 1003 C CA . THR A 1 125 ? 18.434 11.768 9.577 1.00 67.44 125 THR A CA 1
ATOM 1004 C C . THR A 1 125 ? 19.937 11.545 9.762 1.00 67.44 125 THR A C 1
ATOM 1006 O O . THR A 1 125 ? 20.319 10.534 10.361 1.00 67.44 125 THR A O 1
ATOM 1009 N N . PRO A 1 126 ? 20.808 12.461 9.301 1.00 68.81 126 PRO A N 1
ATOM 1010 C CA . PRO A 1 126 ? 22.244 12.375 9.581 1.00 68.81 126 PRO A CA 1
ATOM 1011 C C . PRO A 1 126 ? 22.560 12.165 11.077 1.00 68.81 126 PRO A C 1
ATOM 1013 O O . PRO A 1 126 ? 23.500 11.460 11.422 1.00 68.81 126 PRO A O 1
ATOM 1016 N N . GLU A 1 127 ? 21.727 12.691 11.980 1.00 60.56 127 GLU A N 1
ATOM 1017 C CA . GLU A 1 127 ? 21.884 12.585 13.440 1.00 60.56 127 GLU A CA 1
ATOM 1018 C C . GLU A 1 127 ? 21.402 11.244 14.035 1.00 60.56 127 GLU A C 1
ATOM 1020 O O . GLU A 1 127 ? 21.763 10.880 15.165 1.00 60.56 127 GLU A O 1
ATOM 1025 N N . THR A 1 128 ? 20.555 10.518 13.301 1.00 61.22 128 THR A N 1
ATOM 1026 C CA . THR A 1 128 ? 19.928 9.252 13.727 1.00 61.22 128 THR A CA 1
ATOM 1027 C C . THR A 1 128 ? 20.442 8.037 12.951 1.00 61.22 128 THR A C 1
ATOM 1029 O O . THR A 1 128 ? 20.080 6.903 13.268 1.00 61.22 128 THR A O 1
ATOM 1032 N N . GLN A 1 129 ? 21.340 8.248 11.985 1.00 53.94 129 GLN A N 1
ATOM 1033 C CA . GLN A 1 129 ? 22.017 7.194 11.239 1.00 53.94 129 GLN A CA 1
ATOM 1034 C C . GLN A 1 129 ? 22.779 6.256 12.192 1.00 53.94 129 GLN A C 1
ATOM 1036 O O . GLN A 1 129 ? 23.609 6.688 12.987 1.00 53.94 129 GLN A O 1
ATOM 1041 N N . GLY A 1 130 ? 22.457 4.959 12.139 1.00 54.78 130 GLY A N 1
ATOM 1042 C CA . GLY A 1 130 ? 23.071 3.929 12.989 1.00 54.78 130 GLY A CA 1
ATOM 1043 C C . GLY A 1 130 ? 22.469 3.769 14.393 1.00 54.78 130 GLY A C 1
ATOM 1044 O O . GLY A 1 130 ? 22.972 2.956 15.163 1.00 54.78 130 GLY A O 1
ATOM 1045 N N . LYS A 1 131 ? 21.396 4.493 14.746 1.00 52.53 131 LYS A N 1
ATOM 1046 C CA . LYS A 1 131 ? 20.710 4.344 16.043 1.00 52.53 131 LYS A CA 1
ATOM 1047 C C . LYS A 1 131 ? 19.395 3.577 15.875 1.00 52.53 131 LYS A C 1
ATOM 1049 O O . LYS A 1 131 ? 18.475 4.052 15.214 1.00 52.53 131 LYS A O 1
ATOM 1054 N N . HIS A 1 132 ? 19.297 2.396 16.485 1.00 49.19 132 HIS A N 1
ATOM 1055 C CA . HIS A 1 132 ? 18.049 1.633 16.553 1.00 49.19 132 HIS A CA 1
ATOM 1056 C C . HIS A 1 132 ? 17.147 2.211 17.647 1.00 49.19 132 HIS A C 1
ATOM 1058 O O . HIS A 1 132 ? 17.478 2.137 18.828 1.00 49.19 132 HIS A O 1
ATOM 1064 N N . PHE A 1 133 ? 16.003 2.765 17.255 1.00 51.25 133 PHE A N 1
ATOM 1065 C CA . PHE A 1 133 ? 14.955 3.174 18.185 1.00 51.25 133 PHE A CA 1
ATOM 1066 C C . PHE A 1 133 ? 13.810 2.167 18.091 1.00 51.25 133 PHE A C 1
ATOM 1068 O O . PHE A 1 133 ? 13.024 2.203 17.147 1.00 51.25 133 PHE A O 1
ATOM 1075 N N . PHE A 1 134 ? 13.747 1.249 19.050 1.00 35.59 134 PHE A N 1
ATOM 1076 C CA . PHE A 1 134 ? 12.547 0.462 19.309 1.00 35.59 134 PHE A CA 1
ATOM 1077 C C . PHE A 1 134 ? 11.757 1.225 20.377 1.00 35.59 134 PHE A C 1
ATOM 1079 O O . PHE A 1 134 ? 12.264 1.413 21.483 1.00 35.59 134 PHE A O 1
ATOM 1086 N N . PHE A 1 135 ? 10.583 1.738 20.010 1.00 37.78 135 PHE A N 1
ATOM 1087 C CA . PHE A 1 135 ? 9.613 2.317 20.943 1.00 37.78 135 PHE A CA 1
ATOM 1088 C C . PHE A 1 135 ? 8.482 1.323 21.170 1.00 37.78 135 PHE A C 1
ATOM 1090 O O . PHE A 1 135 ? 8.063 0.702 20.165 1.00 37.78 135 PHE A O 1
#

Radius of gyration: 18.01 Å; Cα contacts (8 Å, |Δi|>4): 177; chains: 1; bounding box: 40×33×48 Å

Organism: NCBI:txid637853

Secondary structure (DSSP, 8-state):
----TTSSHHHHHHTTHHHHHHHH--STTHHHHHHHHHHHHHHTS-SEEEETTTEEEES----TT---HHHHHHHHHHSEEEETTTTEEEE---TTSSTT----EEEEEE-TT--EEEEEEPPPPTTTTT-----

InterPro domains:
  IPR004843 Calcineurin-like, phosphoesterase domain [PF00149] (1-75)
  IPR006186 Serine/threonine-specific protein phosphatase/bis(5-nucleosyl)-tetraphosphatase [PR00114] (1-25)
  IPR006186 Serine/threonine-specific protein phosphatase/bis(5-nucleosyl)-tetraphosphatase [PR00114] (40-66)
  IPR006186 Serine/threonine-specific protein phosphatase/bis(5-nucleosyl)-tetraphosphatase [PS00125] (2-7)
  IPR006186 Serine/threonine-specific protein phosphatase/bis(5-nucleosyl)-tetraphosphatase [SM00156] (1-125)
  IPR029052 Metallo-dependent phosphatase-like [G3DSA:3.60.21.10] (1-75)
  IPR029052 Metallo-dependent phosphatase-like [G3DSA:3.60.21.10] (76-131)
  IPR029052 Metallo-dependent phosphatase-like [SSF56300] (1-127)
  IPR050341 Serine/threonine-protein phosphatase PP1 catalytic subunit [PTHR11668] (1-75)

Nearest PDB structures (foldseek):
  4v0v-assembly2_C  TM=8.228E-01  e=3.969E-08  Mus musculus
  7t0y-assembly2_C  TM=8.201E-01  e=6.945E-08  Homo sapiens
  7tvf-assembly2_C  TM=8.175E-01  e=8.906E-08  Homo sapiens
  4v0w-assembly2_C  TM=8.218E-01  e=1.376E-07  Mus musculus
  6zeg-assembly1_A  TM=7.603E-01  e=8.906E-08  Homo sapiens

pLDDT: mean 84.89, std 14.38, range [35.59, 98.44]

Foldseek 3Di:
DAADPCLALVNVVVVCVLVVLCVVPVPPCVSVVVSVVSNVVSVPGHQWDDDPVQDIDGNDDDDPPCPDVVQVVVCQQAQKDADPPNSDMDGHADACPPVPGFRWGWDWDQDPVRDIDIWIHTDDDPVCPPPDDGD

Mean predicted aligned error: 7.28 Å